Protein AF-A0AA88RW33-F1 (afdb_monomer_lite)

pLDDT: mean 84.6, std 17.0, range [37.12, 97.12]

Secondary structure (DSSP, 8-state):
------S---BSB-EEEEE-HHHHHHTTHHHHHHHHHHHH---HHHHHHHHHHHHS-TTSEEEEE-

Radius of gyration: 11.65 Å; chains: 1; bounding box: 24×19×38 Å

InterPro domains:
  IPR000246 Peptidase T2, asparaginase 2 [PF01112] (1-66)
  IPR000246 Peptidase T2, asparaginase 2 [PTHR10188] (1-66)
  IPR029055 Nucleophile aminohydrolases, N-terminal [SSF56235] (1-66)

Sequence (66 aa):
MVGRIGDTPIIVCAVSATGKGESIIRATVARDVAEKMEYKGLSLKDAAAYTIEECTPRGTAGLIAV

Structure (mmCIF, N/CA/C/O backbone):
data_AF-A0AA88RW33-F1
#
_entry.id   AF-A0AA88RW33-F1
#
loop_
_atom_site.group_PDB
_atom_site.id
_atom_site.type_symbol
_atom_site.label_atom_id
_atom_site.label_alt_id
_atom_site.label_comp_id
_atom_site.label_asym_id
_atom_site.label_entity_id
_atom_site.label_seq_id
_atom_site.pdbx_PDB_ins_code
_atom_site.Cartn_x
_atom_site.Cartn_y
_atom_site.Cartn_z
_atom_site.occupancy
_atom_site.B_iso_or_equiv
_atom_site.auth_seq_id
_atom_site.auth_comp_id
_atom_site.auth_asym_id
_atom_site.auth_atom_id
_atom_site.pdbx_PDB_model_num
ATOM 1 N N . MET A 1 1 ? -3.881 -7.159 -27.292 1.00 37.12 1 MET A N 1
ATOM 2 C CA . MET A 1 1 ? -3.536 -8.314 -26.437 1.00 37.12 1 MET A CA 1
ATOM 3 C C . MET A 1 1 ? -4.779 -8.664 -25.638 1.00 37.12 1 MET A C 1
ATOM 5 O O . MET A 1 1 ? -5.275 -7.801 -24.926 1.00 37.12 1 MET A O 1
ATOM 9 N N . VAL A 1 2 ? -5.348 -9.850 -25.851 1.00 38.38 2 VAL A N 1
ATOM 10 C CA . VAL A 1 2 ? -6.575 -10.315 -25.182 1.00 38.38 2 VAL A CA 1
ATOM 11 C C . VAL A 1 2 ? -6.129 -11.249 -24.057 1.00 38.38 2 VAL A C 1
ATOM 13 O O . VAL A 1 2 ? -5.308 -12.123 -24.317 1.00 38.38 2 VAL A O 1
ATOM 16 N N . GLY A 1 3 ? -6.595 -11.024 -22.823 1.00 49.62 3 GLY A N 1
ATOM 17 C CA . GLY A 1 3 ? -6.215 -11.846 -21.662 1.00 49.62 3 GLY A CA 1
ATOM 18 C C . GLY A 1 3 ? -5.461 -11.143 -20.524 1.00 49.62 3 GLY A C 1
ATOM 19 O O . GLY A 1 3 ? -4.802 -11.823 -19.744 1.00 49.62 3 GLY A O 1
ATOM 20 N N . ARG A 1 4 ? -5.539 -9.810 -20.374 1.00 44.84 4 ARG A N 1
ATOM 21 C CA . ARG A 1 4 ? -5.050 -9.158 -19.145 1.00 44.84 4 ARG A CA 1
ATOM 22 C C . ARG A 1 4 ? -6.117 -9.265 -18.055 1.00 44.84 4 ARG A C 1
ATOM 24 O O . ARG A 1 4 ? -7.083 -8.510 -18.068 1.00 44.84 4 ARG A O 1
ATOM 31 N N . ILE A 1 5 ? -5.922 -10.187 -17.122 1.00 45.41 5 ILE A N 1
ATOM 32 C CA . ILE A 1 5 ? -6.674 -10.233 -15.867 1.00 45.41 5 ILE A CA 1
ATOM 33 C C . ILE A 1 5 ? -5.871 -9.433 -14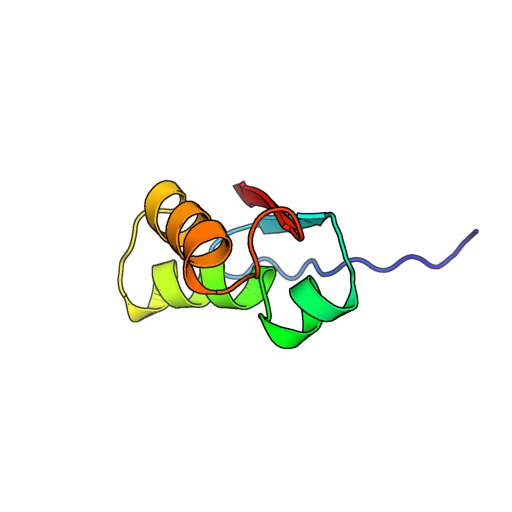.836 1.00 45.41 5 ILE A C 1
ATOM 35 O O . ILE A 1 5 ? -4.688 -9.701 -14.632 1.00 45.41 5 ILE A O 1
ATOM 39 N N . GLY A 1 6 ? -6.491 -8.392 -14.279 1.00 61.38 6 GLY A N 1
ATOM 40 C CA . GLY A 1 6 ? -5.931 -7.575 -13.203 1.00 61.38 6 GLY A CA 1
ATOM 41 C C . GLY A 1 6 ? -6.197 -8.174 -11.822 1.00 61.38 6 GLY A C 1
ATOM 42 O O . GLY A 1 6 ? -6.948 -9.133 -11.668 1.00 61.38 6 GLY A O 1
ATOM 43 N N . ASP A 1 7 ? -5.592 -7.569 -10.816 1.00 56.16 7 ASP A N 1
ATOM 44 C CA . ASP A 1 7 ? -5.603 -7.907 -9.394 1.00 56.16 7 ASP A CA 1
ATOM 45 C C . ASP A 1 7 ? -6.913 -7.554 -8.674 1.00 56.16 7 ASP A C 1
ATOM 47 O O . ASP A 1 7 ? -6.901 -7.254 -7.488 1.00 56.16 7 ASP A O 1
ATOM 51 N N . THR A 1 8 ? -8.062 -7.595 -9.354 1.00 46.38 8 THR A N 1
ATOM 52 C CA . THR A 1 8 ? -9.343 -7.238 -8.732 1.00 46.38 8 THR A CA 1
ATOM 53 C C . THR A 1 8 ? -10.034 -8.458 -8.115 1.00 46.38 8 THR A C 1
ATOM 55 O O . THR A 1 8 ? -10.884 -9.081 -8.751 1.00 46.38 8 THR A O 1
ATOM 58 N N . PRO A 1 9 ? -9.781 -8.743 -6.829 1.00 49.00 9 PRO A N 1
ATOM 59 C CA . PRO A 1 9 ? -10.847 -9.023 -5.893 1.00 49.00 9 PRO A CA 1
ATOM 60 C C . PRO A 1 9 ? -10.967 -7.831 -4.940 1.00 49.00 9 PRO A C 1
ATOM 62 O O . PRO A 1 9 ? -9.997 -7.404 -4.319 1.00 49.00 9 PRO A O 1
ATOM 65 N N . ILE A 1 10 ? -12.175 -7.279 -4.840 1.00 48.78 10 ILE A N 1
ATOM 66 C CA . ILE A 1 10 ? -12.514 -6.264 -3.841 1.00 48.78 10 ILE A CA 1
ATOM 67 C C . ILE A 1 10 ? -12.331 -6.905 -2.464 1.00 48.78 10 ILE A C 1
ATOM 69 O O . ILE A 1 10 ? -13.109 -7.772 -2.068 1.00 48.78 10 ILE A O 1
ATOM 73 N N . ILE A 1 11 ? -11.293 -6.482 -1.749 1.00 53.31 11 ILE A N 1
ATOM 74 C CA . ILE A 1 11 ? -11.055 -6.822 -0.350 1.00 53.31 11 ILE A CA 1
ATOM 75 C C . ILE A 1 11 ? -10.828 -5.487 0.354 1.00 53.31 11 ILE A C 1
ATOM 77 O O . ILE A 1 11 ? -9.748 -4.920 0.255 1.00 53.31 11 ILE A O 1
ATOM 81 N N . VAL A 1 12 ? -11.874 -4.963 1.003 1.00 67.19 12 VAL A N 1
ATOM 82 C CA . VAL A 1 12 ? -11.914 -3.687 1.759 1.00 67.19 12 VAL A CA 1
ATOM 83 C C . VAL A 1 12 ? -11.718 -2.404 0.923 1.00 67.19 12 VAL A C 1
ATOM 85 O O . VAL A 1 12 ? -12.451 -1.444 1.139 1.00 67.19 12 VAL A O 1
ATOM 88 N N . CYS A 1 13 ? -10.810 -2.398 -0.053 1.00 78.75 13 CYS A N 1
ATOM 89 C CA . CYS A 1 13 ? -10.550 -1.323 -1.015 1.00 78.75 13 CYS A CA 1
ATOM 90 C C . CYS A 1 13 ? -10.174 -1.909 -2.390 1.00 78.75 13 CYS A C 1
ATOM 92 O O . CYS A 1 13 ? -9.718 -3.052 -2.485 1.00 78.75 13 CYS A O 1
ATOM 94 N N . ALA A 1 14 ? -10.336 -1.136 -3.462 1.00 85.69 14 ALA A N 1
ATOM 95 C CA . ALA A 1 14 ? -9.818 -1.476 -4.785 1.00 85.69 14 ALA A CA 1
ATOM 96 C C . ALA A 1 14 ? -8.516 -0.713 -5.030 1.00 85.69 14 ALA A C 1
ATOM 98 O O . ALA A 1 14 ? -8.505 0.512 -4.971 1.00 85.69 14 ALA A O 1
ATOM 99 N N . VAL A 1 15 ? -7.428 -1.425 -5.329 1.00 89.31 15 VAL A N 1
ATOM 100 C CA . VAL A 1 15 ? -6.099 -0.841 -5.556 1.00 89.31 15 VAL A CA 1
ATOM 101 C C . VAL A 1 15 ? -5.636 -1.169 -6.970 1.00 89.31 15 VAL A C 1
ATOM 103 O O . VAL A 1 15 ? -5.852 -2.271 -7.457 1.00 89.31 15 VAL A O 1
ATOM 106 N N . SER A 1 16 ? -4.985 -0.215 -7.631 1.00 90.81 16 SER A N 1
ATOM 107 C CA . SER A 1 16 ? -4.248 -0.449 -8.873 1.00 90.81 16 SER A CA 1
ATOM 108 C C . SER A 1 16 ? -2.868 0.181 -8.751 1.00 90.81 16 SER A C 1
ATOM 110 O O . SER A 1 16 ? -2.744 1.404 -8.651 1.00 90.81 16 SER A O 1
ATOM 112 N N . ALA A 1 17 ? -1.827 -0.648 -8.786 1.00 92.31 17 ALA A N 1
ATOM 113 C CA . ALA A 1 17 ? -0.437 -0.209 -8.702 1.00 92.31 17 ALA A CA 1
ATOM 114 C C . ALA A 1 17 ? 0.217 -0.051 -10.089 1.00 92.31 17 ALA A C 1
ATOM 116 O O . ALA A 1 17 ? -0.139 -0.722 -11.058 1.00 92.31 17 ALA A O 1
ATOM 117 N N . THR A 1 18 ? 1.209 0.832 -10.181 1.00 94.06 18 THR A N 1
ATOM 118 C CA . THR A 1 18 ? 2.030 1.076 -11.374 1.00 94.06 18 THR A CA 1
ATOM 119 C C . THR A 1 18 ? 3.488 1.317 -10.987 1.00 94.06 18 THR A C 1
ATOM 121 O O . THR A 1 18 ? 3.775 1.755 -9.873 1.00 94.06 18 THR A O 1
ATOM 124 N N . GLY A 1 19 ? 4.422 1.019 -11.892 1.00 93.94 19 GLY A N 1
ATOM 125 C CA . GLY A 1 19 ? 5.862 1.148 -11.664 1.00 93.94 19 GLY A CA 1
ATOM 126 C C . GLY A 1 19 ? 6.631 -0.128 -12.001 1.00 93.94 19 GLY A C 1
ATOM 127 O O . GLY A 1 19 ? 6.253 -0.886 -12.896 1.00 93.94 19 GLY A O 1
ATOM 128 N N . LYS A 1 20 ? 7.736 -0.363 -11.292 1.00 94.88 20 LYS A N 1
ATOM 129 C CA . LYS A 1 20 ? 8.593 -1.533 -11.479 1.00 94.88 20 LYS A CA 1
ATOM 130 C C . LYS A 1 20 ? 7.909 -2.778 -10.917 1.00 94.88 20 LYS A C 1
ATOM 132 O O . LYS A 1 20 ? 7.748 -2.912 -9.703 1.00 94.88 20 LYS A O 1
ATOM 137 N N . GLY A 1 21 ? 7.539 -3.698 -11.806 1.00 89.88 21 GLY A N 1
ATOM 138 C CA . GLY A 1 21 ? 6.756 -4.887 -11.463 1.00 89.88 21 GLY A CA 1
ATOM 139 C C . GLY A 1 21 ? 7.372 -5.723 -10.342 1.00 89.88 21 GLY A C 1
ATOM 140 O O . GLY A 1 21 ? 6.660 -6.142 -9.435 1.00 89.88 21 GLY A O 1
ATOM 141 N N . GLU A 1 22 ? 8.696 -5.903 -10.326 1.00 92.88 22 GLU A N 1
ATOM 142 C CA . GLU A 1 22 ? 9.353 -6.679 -9.272 1.00 92.88 22 GLU A CA 1
ATOM 143 C C . GLU A 1 22 ? 9.252 -6.013 -7.897 1.00 92.88 22 GLU A C 1
ATOM 145 O O . GLU A 1 22 ? 9.162 -6.726 -6.902 1.00 92.88 22 GLU A O 1
ATOM 150 N N . SER A 1 23 ? 9.256 -4.678 -7.824 1.00 92.06 23 SER A N 1
ATOM 151 C CA . SER A 1 23 ? 9.049 -3.957 -6.561 1.00 92.06 23 SER A CA 1
ATOM 152 C C . SER A 1 23 ? 7.618 -4.147 -6.062 1.00 92.06 23 SER A C 1
ATOM 154 O O . SER A 1 23 ? 7.413 -4.462 -4.895 1.00 92.06 23 SER A O 1
ATOM 156 N N . ILE A 1 24 ? 6.637 -4.015 -6.960 1.00 91.31 24 ILE A N 1
ATOM 157 C CA . ILE A 1 24 ? 5.207 -4.130 -6.641 1.00 91.31 24 ILE A CA 1
ATOM 158 C C . ILE A 1 24 ? 4.864 -5.538 -6.149 1.00 91.31 24 ILE A C 1
ATOM 160 O O . ILE A 1 24 ? 4.157 -5.686 -5.154 1.00 91.31 24 ILE A O 1
ATOM 164 N N . ILE A 1 25 ? 5.394 -6.567 -6.819 1.00 91.94 25 ILE A N 1
ATOM 165 C CA . ILE A 1 25 ? 5.176 -7.971 -6.454 1.00 91.94 25 ILE A CA 1
ATOM 166 C C . ILE A 1 25 ? 5.844 -8.287 -5.115 1.00 91.94 25 ILE A C 1
ATOM 168 O O . ILE A 1 25 ? 5.201 -8.858 -4.241 1.00 91.94 25 ILE A O 1
ATOM 172 N N . ARG A 1 26 ? 7.115 -7.900 -4.924 1.00 91.31 26 ARG A N 1
ATOM 173 C CA . ARG A 1 26 ? 7.846 -8.185 -3.675 1.00 91.31 26 ARG A CA 1
ATOM 174 C C . ARG A 1 26 ? 7.231 -7.493 -2.463 1.00 91.31 26 ARG A C 1
ATOM 176 O O . ARG A 1 26 ? 7.237 -8.077 -1.389 1.00 91.31 26 ARG A O 1
ATOM 183 N N . ALA A 1 27 ? 6.726 -6.275 -2.642 1.00 91.88 27 ALA A N 1
ATOM 184 C CA . ALA A 1 27 ? 6.071 -5.506 -1.587 1.00 91.88 27 ALA A CA 1
ATOM 185 C C . ALA A 1 27 ? 4.574 -5.822 -1.445 1.00 91.88 27 ALA A C 1
ATOM 187 O O . ALA A 1 27 ? 3.913 -5.258 -0.578 1.00 91.88 27 ALA A O 1
ATOM 188 N N . THR A 1 28 ? 4.017 -6.678 -2.313 1.00 93.19 28 THR A N 1
ATOM 189 C CA . THR A 1 28 ? 2.592 -7.045 -2.322 1.00 93.19 28 THR A CA 1
ATOM 190 C C . THR A 1 28 ? 1.651 -5.834 -2.236 1.00 93.19 28 THR A C 1
ATOM 192 O O . THR A 1 28 ? 0.663 -5.868 -1.509 1.00 93.19 28 THR A O 1
ATOM 195 N N . VAL A 1 29 ? 1.956 -4.757 -2.976 1.00 93.38 29 VAL A N 1
ATOM 196 C CA . VAL A 1 29 ? 1.408 -3.396 -2.759 1.00 93.38 29 VAL A CA 1
ATOM 197 C C . VAL A 1 29 ? -0.111 -3.364 -2.563 1.00 93.38 29 VAL A C 1
ATOM 199 O O . VAL A 1 29 ? -0.590 -2.770 -1.604 1.00 93.38 29 VAL A O 1
ATOM 202 N N . ALA A 1 30 ? -0.881 -4.015 -3.438 1.00 91.12 30 ALA A N 1
ATOM 203 C CA . ALA A 1 30 ? -2.341 -4.005 -3.343 1.00 91.12 30 ALA A CA 1
ATOM 204 C C . ALA A 1 30 ? -2.859 -4.691 -2.068 1.00 91.12 30 ALA A C 1
ATOM 206 O O . ALA A 1 30 ? -3.750 -4.168 -1.397 1.00 91.12 30 ALA A O 1
ATOM 207 N N . ARG A 1 31 ? -2.281 -5.843 -1.702 1.00 90.56 31 ARG A N 1
ATOM 208 C CA . ARG A 1 31 ? -2.692 -6.581 -0.502 1.00 90.56 31 ARG A CA 1
ATOM 209 C C . ARG A 1 31 ? -2.269 -5.856 0.770 1.00 90.56 31 ARG A C 1
ATOM 211 O O . ARG A 1 31 ? -3.044 -5.798 1.714 1.00 90.56 31 ARG A O 1
ATOM 218 N N . ASP A 1 32 ? -1.079 -5.273 0.765 1.00 93.75 32 ASP A N 1
ATOM 219 C CA . ASP A 1 32 ? -0.507 -4.584 1.915 1.00 93.75 32 ASP A CA 1
ATOM 220 C C . ASP A 1 32 ? -1.333 -3.349 2.336 1.00 93.75 32 ASP A C 1
ATOM 222 O O . ASP A 1 32 ? -1.539 -3.124 3.530 1.00 93.75 32 ASP A O 1
ATOM 226 N N . VAL A 1 33 ? -1.902 -2.605 1.375 1.00 93.19 33 VAL A N 1
ATOM 227 C CA . VAL A 1 33 ? -2.868 -1.525 1.665 1.00 93.19 33 VAL A CA 1
ATOM 228 C C . VAL A 1 33 ? -4.128 -2.082 2.338 1.00 93.19 33 VAL A C 1
ATOM 230 O O . VAL A 1 33 ? -4.536 -1.581 3.387 1.00 93.19 33 VAL A O 1
ATOM 233 N N . ALA A 1 34 ? -4.716 -3.146 1.781 1.00 90.50 34 ALA A N 1
ATOM 234 C CA . ALA A 1 34 ? -5.930 -3.756 2.326 1.00 90.50 34 ALA A CA 1
ATOM 235 C C . ALA A 1 34 ? -5.714 -4.314 3.746 1.00 90.50 34 ALA A C 1
ATOM 237 O O . ALA A 1 34 ? -6.532 -4.076 4.629 1.00 90.50 34 ALA A O 1
ATOM 238 N N . GLU A 1 35 ? -4.592 -4.990 4.006 1.00 92.44 35 GLU A N 1
ATOM 239 C CA . GLU A 1 35 ? -4.254 -5.533 5.333 1.00 92.44 35 GLU A CA 1
ATOM 240 C C . GLU A 1 35 ? -4.040 -4.446 6.379 1.00 92.44 35 GLU A C 1
ATOM 242 O O . GLU A 1 35 ? -4.403 -4.605 7.544 1.00 92.44 35 GLU A O 1
ATOM 247 N N . LYS A 1 36 ? -3.468 -3.313 5.979 1.00 93.38 36 LYS A N 1
ATOM 248 C CA . LYS A 1 36 ? -3.293 -2.163 6.865 1.00 93.38 36 LYS A CA 1
ATOM 249 C C . LYS A 1 36 ? -4.619 -1.517 7.243 1.00 93.38 36 LYS A C 1
ATOM 251 O O . LYS A 1 36 ? -4.780 -1.098 8.389 1.00 93.38 36 LYS A O 1
ATOM 256 N N . MET A 1 37 ? -5.573 -1.477 6.323 1.00 91.19 37 MET A N 1
ATOM 257 C CA . MET A 1 37 ? -6.929 -1.042 6.643 1.00 91.19 37 MET A CA 1
ATOM 258 C C . MET A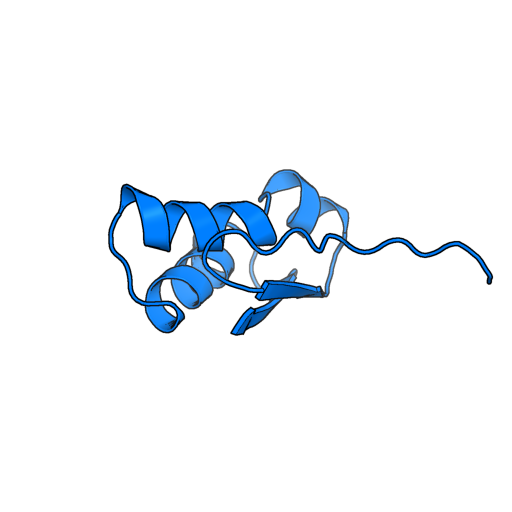 1 37 ? -7.642 -2.063 7.538 1.00 91.19 37 MET A C 1
ATOM 260 O O . MET A 1 37 ? -8.200 -1.692 8.565 1.00 91.19 37 MET A O 1
ATOM 264 N N . GLU A 1 38 ? -7.577 -3.349 7.188 1.00 89.31 38 GLU A N 1
ATOM 265 C CA . GLU A 1 38 ? -8.322 -4.426 7.852 1.00 89.31 38 GLU A CA 1
ATOM 266 C C . GLU A 1 38 ? -7.788 -4.749 9.257 1.00 89.31 38 GLU A C 1
ATOM 268 O O . GLU A 1 38 ? -8.561 -4.851 10.206 1.00 89.31 38 GLU A O 1
ATOM 273 N N . TYR A 1 39 ? -6.467 -4.878 9.415 1.00 92.31 39 TYR A N 1
ATOM 274 C CA . TYR A 1 39 ? -5.851 -5.369 10.654 1.00 92.31 39 TYR A CA 1
ATOM 275 C C . TYR A 1 39 ? -5.200 -4.279 11.499 1.00 92.31 39 TYR A C 1
ATOM 277 O O . TYR A 1 39 ? -5.106 -4.432 12.717 1.00 92.31 39 TYR A O 1
ATOM 285 N N . LYS A 1 40 ? -4.745 -3.178 10.886 1.00 92.56 40 LYS A N 1
ATOM 286 C CA . LYS A 1 40 ? -4.209 -2.022 11.629 1.00 92.56 40 LYS A CA 1
ATOM 287 C C . LYS A 1 40 ? -5.219 -0.888 11.801 1.00 92.56 40 LYS A C 1
ATOM 289 O O . LYS A 1 40 ? -4.912 0.063 12.514 1.00 92.56 40 LYS A O 1
ATOM 294 N N . GLY A 1 41 ? -6.395 -0.972 11.173 1.00 91.88 41 GLY A N 1
ATOM 295 C CA . GLY A 1 41 ? -7.421 0.069 11.255 1.00 91.88 41 GLY A CA 1
ATOM 296 C C . GLY A 1 41 ? -6.977 1.412 10.669 1.00 91.88 41 GLY A C 1
ATOM 297 O O . GLY A 1 41 ? -7.496 2.451 11.072 1.00 91.88 41 GLY A O 1
ATOM 298 N N . LEU A 1 42 ? -5.985 1.414 9.7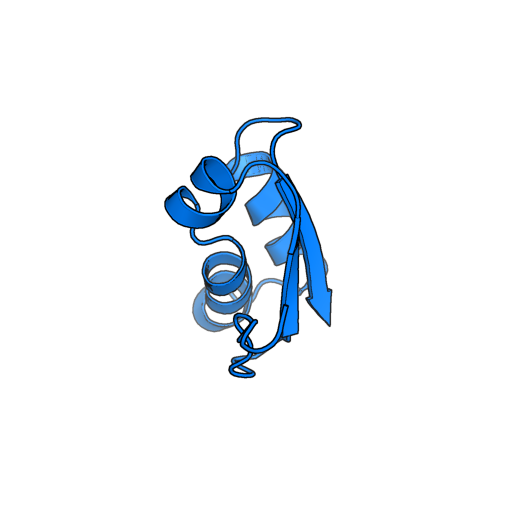68 1.00 95.31 42 LEU A N 1
ATOM 299 C CA . LEU A 1 42 ? -5.517 2.644 9.133 1.00 95.31 42 LEU A CA 1
ATOM 300 C C . LEU A 1 42 ? -6.556 3.172 8.140 1.00 95.31 42 LEU A C 1
ATOM 302 O O . LEU A 1 42 ? -7.286 2.406 7.509 1.00 95.31 42 LEU A O 1
ATOM 306 N N . SER A 1 43 ? -6.585 4.495 7.958 1.00 95.12 43 SER A N 1
ATOM 307 C CA . SER A 1 43 ? -7.352 5.095 6.868 1.00 95.12 43 SER A CA 1
ATOM 308 C C . SER A 1 43 ? -6.765 4.679 5.513 1.00 95.12 43 SER A C 1
ATOM 310 O O . SER A 1 43 ? -5.572 4.386 5.415 1.00 95.12 43 SER A O 1
ATOM 312 N N . LEU A 1 44 ? -7.574 4.706 4.446 1.00 91.25 44 LEU A N 1
ATOM 313 C CA . LEU A 1 44 ? -7.106 4.397 3.087 1.00 91.25 44 LEU A CA 1
ATOM 314 C C . LEU A 1 44 ? -5.881 5.238 2.697 1.00 91.25 44 LEU A C 1
ATOM 316 O O . LEU A 1 44 ? -4.928 4.731 2.109 1.00 91.25 44 LEU A O 1
ATOM 320 N N . LYS A 1 45 ? -5.895 6.526 3.059 1.00 94.81 45 LYS A N 1
ATOM 321 C CA . LYS A 1 45 ? -4.807 7.460 2.767 1.00 94.81 45 LYS A CA 1
ATOM 322 C C . LYS A 1 45 ? -3.522 7.069 3.495 1.00 94.81 45 LYS A C 1
ATOM 324 O O . LYS A 1 45 ? -2.465 7.046 2.872 1.00 94.81 45 LYS A O 1
ATOM 329 N N . ASP A 1 46 ? -3.620 6.751 4.782 1.00 97.12 46 ASP A N 1
ATOM 330 C CA . ASP A 1 46 ?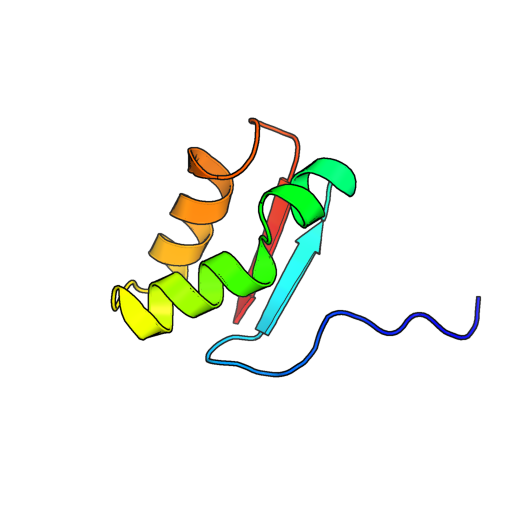 -2.450 6.412 5.597 1.00 97.12 46 ASP A CA 1
ATOM 331 C C . ASP A 1 46 ? -1.889 5.039 5.217 1.00 97.12 46 ASP A C 1
ATOM 333 O O . ASP A 1 46 ? -0.675 4.865 5.141 1.00 97.12 46 ASP A O 1
ATOM 337 N N . ALA A 1 47 ? -2.764 4.076 4.911 1.00 95.56 47 ALA A N 1
ATOM 338 C CA . ALA A 1 47 ? -2.371 2.764 4.411 1.00 95.56 47 ALA A CA 1
ATOM 339 C C . ALA A 1 47 ? -1.632 2.877 3.067 1.00 95.56 47 ALA A C 1
ATOM 341 O O . ALA A 1 47 ? -0.530 2.349 2.930 1.00 95.56 47 ALA A O 1
ATOM 342 N N . ALA A 1 48 ? -2.191 3.622 2.108 1.00 95.00 48 ALA A N 1
ATOM 343 C CA . ALA A 1 48 ? -1.572 3.864 0.806 1.00 95.00 48 ALA A CA 1
ATOM 344 C C . ALA A 1 48 ? -0.212 4.570 0.917 1.00 95.00 48 ALA A C 1
ATOM 346 O O . ALA A 1 48 ? 0.755 4.139 0.284 1.00 95.00 48 ALA A O 1
ATOM 347 N N . ALA A 1 49 ? -0.130 5.632 1.726 1.00 96.12 49 ALA A N 1
ATOM 348 C CA . ALA A 1 49 ? 1.110 6.373 1.940 1.00 96.12 49 ALA A CA 1
ATOM 349 C C . ALA A 1 49 ? 2.185 5.474 2.555 1.00 96.12 49 ALA A C 1
ATOM 351 O O . ALA A 1 49 ? 3.284 5.380 2.016 1.00 96.12 49 ALA A O 1
ATOM 352 N N . TYR A 1 50 ? 1.842 4.731 3.611 1.00 96.19 50 TYR A N 1
ATOM 353 C CA . TYR A 1 50 ? 2.780 3.820 4.258 1.00 96.19 50 TYR A CA 1
ATOM 354 C C . TYR A 1 50 ? 3.307 2.764 3.282 1.00 96.19 50 TYR A C 1
ATOM 356 O O . TYR A 1 50 ? 4.510 2.521 3.220 1.00 96.19 50 TYR A O 1
ATOM 364 N N . THR A 1 51 ? 2.432 2.125 2.503 1.00 94.75 51 THR A N 1
ATOM 365 C CA . THR A 1 51 ? 2.853 1.087 1.553 1.00 94.75 51 THR A CA 1
ATOM 366 C C . THR A 1 51 ? 3.831 1.631 0.509 1.00 94.75 51 THR A C 1
ATOM 368 O O . THR A 1 51 ? 4.820 0.970 0.195 1.00 94.75 51 THR A O 1
ATOM 371 N N . ILE A 1 52 ? 3.607 2.837 -0.018 1.00 95.44 52 ILE A N 1
ATOM 372 C CA . ILE A 1 52 ? 4.512 3.431 -1.011 1.00 95.44 52 ILE A CA 1
ATOM 373 C C . ILE A 1 52 ? 5.815 3.925 -0.375 1.00 95.44 52 ILE A C 1
ATOM 375 O O . ILE A 1 52 ? 6.887 3.660 -0.920 1.00 95.44 52 ILE A O 1
ATOM 379 N N . GLU A 1 53 ? 5.743 4.622 0.757 1.00 94.69 53 GLU A N 1
ATOM 380 C CA . GLU A 1 53 ? 6.901 5.284 1.368 1.00 94.69 53 GLU A CA 1
ATOM 381 C C . GLU A 1 53 ? 7.826 4.309 2.103 1.00 94.69 53 GLU A C 1
ATOM 383 O O . GLU A 1 53 ? 9.047 4.445 2.010 1.00 94.69 53 GLU A O 1
ATOM 388 N N . GLU A 1 54 ? 7.258 3.299 2.767 1.00 94.69 54 GLU A N 1
ATOM 389 C CA . GLU A 1 54 ? 7.996 2.408 3.668 1.00 94.69 54 GLU A CA 1
ATOM 390 C C . GLU A 1 54 ? 8.179 0.992 3.104 1.00 94.69 54 GLU A C 1
ATOM 392 O O . GLU A 1 54 ? 9.162 0.321 3.421 1.00 94.69 54 GLU A O 1
ATOM 397 N N . CYS A 1 55 ? 7.254 0.504 2.267 1.00 91.44 55 CYS A N 1
ATOM 398 C CA . CYS A 1 55 ? 7.294 -0.879 1.770 1.00 91.44 55 CYS A CA 1
ATOM 399 C C . CYS A 1 55 ? 7.856 -1.011 0.348 1.00 91.44 55 CYS A C 1
ATOM 401 O O . CYS A 1 55 ? 8.152 -2.127 -0.085 1.00 91.44 55 CYS A O 1
ATOM 403 N N . THR A 1 56 ? 8.054 0.095 -0.379 1.00 92.12 56 THR A N 1
ATOM 404 C CA . THR A 1 56 ? 8.655 0.074 -1.721 1.00 92.12 56 THR A CA 1
ATOM 405 C C . THR A 1 56 ? 9.904 0.950 -1.806 1.00 92.12 56 THR A C 1
ATOM 407 O O . THR A 1 56 ? 9.972 1.997 -1.165 1.00 92.12 56 THR A O 1
ATOM 410 N N . PRO A 1 57 ? 10.916 0.579 -2.614 1.00 92.31 57 PRO A N 1
ATOM 411 C CA . PRO A 1 57 ? 12.034 1.476 -2.874 1.00 92.31 57 PRO A CA 1
ATOM 412 C C . PRO A 1 57 ? 11.549 2.786 -3.509 1.00 92.31 57 PRO A C 1
ATOM 414 O O . PRO A 1 57 ? 10.729 2.772 -4.435 1.00 92.31 57 PRO A O 1
ATOM 417 N N . ARG A 1 58 ? 12.096 3.917 -3.052 1.00 91.56 58 ARG A N 1
ATOM 418 C CA . ARG A 1 58 ? 11.726 5.253 -3.543 1.00 91.56 58 ARG A CA 1
ATOM 419 C C . ARG A 1 58 ? 11.762 5.341 -5.071 1.00 91.56 58 ARG A C 1
ATOM 421 O O . ARG A 1 58 ? 12.739 4.950 -5.705 1.00 91.56 58 ARG A O 1
ATOM 428 N N . GLY A 1 59 ? 10.690 5.885 -5.646 1.00 91.31 59 GLY A N 1
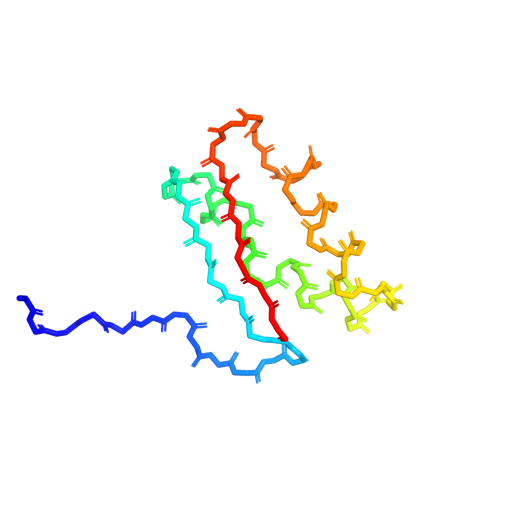ATOM 429 C CA . GLY A 1 59 ? 10.558 6.104 -7.089 1.00 91.31 59 GLY A CA 1
ATOM 430 C C . GLY A 1 59 ? 10.297 4.840 -7.912 1.00 91.31 59 GLY A C 1
ATOM 431 O O . GLY A 1 59 ? 10.368 4.902 -9.136 1.00 91.31 59 GLY A O 1
ATOM 432 N N . THR A 1 60 ? 10.008 3.696 -7.277 1.00 93.00 60 THR A N 1
ATOM 433 C CA . THR A 1 60 ? 9.780 2.436 -8.006 1.00 93.00 60 THR A CA 1
ATOM 434 C C . THR A 1 60 ? 8.321 2.024 -8.131 1.00 93.00 60 THR A C 1
ATOM 436 O O . THR A 1 60 ? 8.020 1.220 -9.011 1.00 93.00 60 THR A O 1
ATOM 439 N N . ALA A 1 61 ? 7.417 2.564 -7.315 1.00 94.25 61 ALA A N 1
ATOM 440 C CA . ALA A 1 61 ? 5.998 2.238 -7.363 1.00 94.25 61 ALA A CA 1
ATOM 441 C C . ALA A 1 61 ? 5.122 3.453 -7.036 1.00 94.25 61 ALA A C 1
ATOM 443 O O . ALA A 1 61 ? 5.528 4.361 -6.313 1.00 94.25 61 ALA A O 1
ATOM 444 N N . GLY A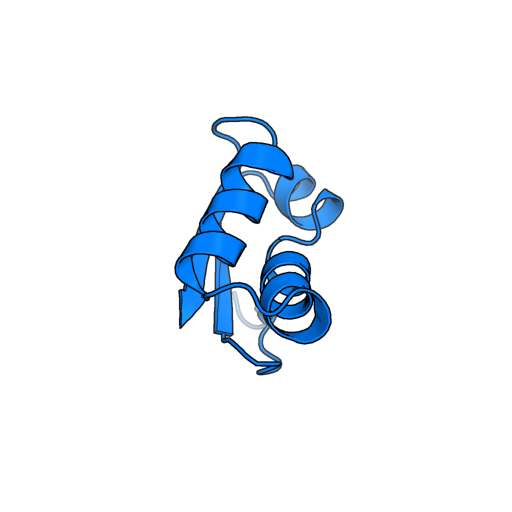 1 62 ? 3.906 3.435 -7.568 1.00 93.56 62 GLY A N 1
ATOM 445 C CA . GLY A 1 62 ? 2.794 4.299 -7.195 1.00 93.56 62 GLY A CA 1
ATOM 446 C C . GLY A 1 62 ? 1.490 3.510 -7.285 1.00 93.56 62 GLY A C 1
ATOM 447 O O . GLY A 1 62 ? 1.455 2.432 -7.881 1.00 93.56 62 GLY A O 1
ATOM 448 N N . LEU A 1 63 ? 0.417 4.024 -6.691 1.00 94.31 63 LEU A N 1
ATOM 449 C CA . LEU A 1 63 ? -0.886 3.363 -6.710 1.00 94.31 63 LEU A CA 1
ATOM 450 C C . LEU A 1 63 ? -2.036 4.369 -6.723 1.00 94.31 63 LEU A C 1
ATOM 452 O O . LEU A 1 63 ? -1.882 5.509 -6.288 1.00 94.31 63 LEU A O 1
ATOM 456 N N . ILE A 1 64 ? -3.190 3.916 -7.202 1.00 91.44 64 ILE A N 1
ATOM 457 C CA . ILE A 1 64 ? -4.495 4.540 -6.968 1.00 91.44 64 ILE A CA 1
ATOM 458 C C . ILE A 1 64 ? -5.345 3.573 -6.148 1.00 91.44 64 ILE A C 1
ATOM 460 O O . ILE A 1 64 ? -5.229 2.359 -6.337 1.00 91.44 64 ILE A O 1
ATOM 464 N N . ALA A 1 65 ? -6.177 4.094 -5.247 1.00 89.94 65 ALA A N 1
ATOM 465 C CA . ALA A 1 65 ? -7.066 3.265 -4.449 1.00 89.94 65 ALA A CA 1
ATOM 466 C C . ALA A 1 65 ? -8.386 3.967 -4.102 1.00 89.94 65 ALA A C 1
ATOM 468 O O . ALA A 1 65 ? -8.403 5.192 -3.948 1.00 89.94 65 ALA A O 1
ATOM 469 N N . VAL A 1 66 ? -9.462 3.179 -3.990 1.00 84.88 66 VAL A N 1
ATOM 470 C CA . VAL A 1 66 ? -10.811 3.592 -3.552 1.00 84.88 66 VAL A CA 1
ATOM 471 C C . VAL A 1 66 ? -11.396 2.621 -2.541 1.00 84.88 66 VAL A C 1
ATOM 473 O O . VAL A 1 66 ? -11.076 1.413 -2.632 1.00 84.88 66 VAL A O 1
#

Foldseek 3Di:
DPDDDDPDDDQVKDKDKDFAPVQCVQLVLRVQLSCCCVPVVDDSVVSQCCSQVPSGDPPGMHMDMD

Organism: NCBI:txid112253